Protein AF-A0A1G6NVP2-F1 (afdb_monomer_lite)

Sequence (146 aa):
MSPTTESSTVAQWASLIAQQKAEWDDWAESWDDSECSPAFATTQAGIICRVQLTSATFMATTTTIEHQLAVTPGKKGFIASSPPAEVSSLFAQTKTAAETVQREAEAWDAGGCSTTTGEGCASLTFAFDRAIGDLSKAFVGWSPYM

Secondary structure (DSSP, 8-state):
---------HHHHHHHHHHHHHHHHHHHHHHHHTT--HHHHTSTTTHHHHHHHHHHHHHHHHHHHHHHHHHSTTSTT---SS--HHHHHHHHHHHHHHHHHHHHHHHHHHTTTTT---TTHHHHHHHHHHHHHHHHHHHHTTGGG-

Foldseek 3Di:
DPPPQQAFDLLLVLVLLVVLLVVLVVLVVQCVVVVHDLVLLLDPNNLVNLVSLVVLLVSLVVSLVLLVQCQDPPHDNHGGVAHDPVCRVLSVQLNVLSVQLNVLSVVLVVVVSSPHSDPPNSVSSVSNVVSSVSNNVSSVVSVVND

Organism: NCBI:txid993073

Structure (mmCIF, N/CA/C/O backbone):
data_AF-A0A1G6NVP2-F1
#
_entry.id   AF-A0A1G6NVP2-F1
#
loop_
_atom_site.group_PDB
_atom_site.id
_atom_site.type_symbol
_atom_site.label_atom_id
_atom_site.label_alt_id
_atom_site.label_comp_id
_atom_site.label_asym_id
_atom_site.label_entity_id
_atom_site.label_seq_id
_atom_site.pdbx_PDB_ins_code
_atom_site.Cartn_x
_atom_site.Cartn_y
_atom_site.Cartn_z
_atom_site.occupancy
_atom_site.B_iso_or_equiv
_atom_site.auth_seq_id
_atom_site.auth_comp_id
_atom_site.auth_asym_id
_atom_site.auth_atom_id
_atom_site.pdbx_PDB_model_num
ATOM 1 N N . MET A 1 1 ? -7.269 12.327 36.712 1.00 39.38 1 MET A N 1
ATOM 2 C CA . MET A 1 1 ? -8.076 12.014 35.517 1.00 39.38 1 MET A CA 1
ATOM 3 C C . MET A 1 1 ? -7.439 10.800 34.879 1.00 39.38 1 MET A C 1
ATOM 5 O O . MET A 1 1 ? -6.314 10.910 34.414 1.00 39.38 1 MET A O 1
ATOM 9 N N . SER A 1 2 ? -8.071 9.633 34.984 1.00 38.84 2 SER A N 1
ATOM 10 C CA . SER A 1 2 ? -7.584 8.438 34.291 1.00 38.84 2 SER A CA 1
ATOM 11 C C . SER A 1 2 ? -7.754 8.659 32.788 1.00 38.84 2 SER A C 1
ATOM 13 O O . SER A 1 2 ? -8.807 9.171 32.401 1.00 38.84 2 SER A O 1
ATOM 15 N N . PRO A 1 3 ? -6.760 8.338 31.945 1.00 43.81 3 PRO A N 1
ATOM 16 C CA . PRO A 1 3 ? -6.954 8.405 30.511 1.00 43.81 3 PRO A CA 1
ATOM 17 C C . PRO A 1 3 ? -8.004 7.353 30.173 1.00 43.81 3 PRO A C 1
ATOM 19 O O . PRO A 1 3 ? -7.791 6.162 30.397 1.00 43.81 3 PRO A O 1
ATOM 22 N N . THR A 1 4 ? -9.168 7.792 29.709 1.00 46.09 4 THR A N 1
ATOM 23 C CA . THR A 1 4 ? -10.123 6.901 29.065 1.00 46.09 4 THR A CA 1
ATOM 24 C C . THR A 1 4 ? -9.371 6.302 27.887 1.00 46.09 4 THR A C 1
ATOM 26 O O . THR A 1 4 ? -9.061 7.011 26.935 1.00 46.09 4 THR A O 1
ATOM 29 N N . THR A 1 5 ? -8.966 5.037 27.981 1.00 52.88 5 THR A N 1
ATOM 30 C CA . THR A 1 5 ? -8.507 4.296 26.811 1.00 52.88 5 THR A CA 1
ATOM 31 C C . THR A 1 5 ? -9.673 4.353 25.835 1.00 52.88 5 THR A C 1
ATOM 33 O O . THR A 1 5 ? -10.716 3.762 26.109 1.00 52.88 5 THR A O 1
ATOM 36 N N . GLU A 1 6 ? -9.563 5.166 24.785 1.00 62.38 6 GLU A N 1
ATOM 37 C CA . GLU A 1 6 ? -10.607 5.268 23.770 1.00 62.38 6 GLU A CA 1
ATOM 38 C C . GLU A 1 6 ? -10.773 3.877 23.163 1.00 62.38 6 GLU A C 1
ATOM 40 O O . GLU A 1 6 ? -9.898 3.367 22.461 1.00 62.38 6 GLU A O 1
ATOM 45 N N . SER A 1 7 ? -11.858 3.207 23.548 1.00 79.94 7 SER A N 1
ATOM 46 C CA . SER A 1 7 ? -12.131 1.847 23.121 1.00 79.94 7 SER A CA 1
ATOM 47 C C . SER A 1 7 ? -12.661 1.892 21.696 1.00 79.94 7 SER A C 1
ATOM 49 O O . SER A 1 7 ? -13.732 2.448 21.452 1.00 79.94 7 SER A O 1
ATOM 51 N N . SER A 1 8 ? -11.930 1.287 20.769 1.00 93.56 8 SER A N 1
ATOM 52 C CA . SER A 1 8 ? -12.421 0.981 19.427 1.00 93.56 8 SER A CA 1
ATOM 53 C C . SER A 1 8 ? -12.898 -0.469 19.353 1.00 93.56 8 SER A C 1
ATOM 55 O O . SER A 1 8 ? -12.603 -1.289 20.223 1.00 93.56 8 SER A O 1
ATOM 57 N N . THR A 1 9 ? -13.654 -0.789 18.312 1.00 95.62 9 THR A N 1
ATOM 58 C CA . THR A 1 9 ? -14.148 -2.139 18.025 1.00 95.62 9 THR A CA 1
ATOM 59 C C . THR A 1 9 ? -13.356 -2.766 16.886 1.00 95.62 9 THR A C 1
ATOM 61 O O . THR A 1 9 ? -12.870 -2.058 16.006 1.00 95.62 9 THR A O 1
ATOM 64 N N . VAL A 1 10 ? -13.274 -4.098 16.860 1.00 96.75 10 VAL A N 1
ATOM 65 C CA . VAL A 1 10 ? -12.670 -4.846 15.742 1.00 96.75 10 VAL A CA 1
ATOM 66 C C . VAL A 1 10 ? -13.299 -4.442 14.404 1.00 96.75 10 VAL A C 1
ATOM 68 O O . VAL A 1 10 ? -12.575 -4.196 13.446 1.00 96.75 10 VAL A O 1
ATOM 71 N N . ALA A 1 11 ? -14.622 -4.255 14.371 1.00 96.88 11 ALA A N 1
ATOM 72 C CA . ALA A 1 11 ? -15.361 -3.856 13.175 1.00 96.88 11 ALA A CA 1
ATOM 73 C C . ALA A 1 11 ? -14.932 -2.490 12.605 1.00 96.88 11 ALA A C 1
ATOM 75 O O . ALA A 1 11 ? -14.905 -2.322 11.390 1.00 96.88 11 ALA A O 1
ATOM 76 N N . GLN A 1 12 ? -14.562 -1.516 13.447 1.00 96.81 12 GLN A N 1
ATOM 77 C CA . GLN A 1 12 ? -14.073 -0.217 12.961 1.00 96.81 12 GLN A CA 1
ATOM 78 C C . GLN A 1 12 ? -12.740 -0.357 12.219 1.00 96.81 12 GLN A C 1
ATOM 80 O O . GLN A 1 12 ? -12.565 0.238 11.159 1.00 96.81 12 GLN A O 1
ATOM 85 N N . TRP A 1 13 ? -11.821 -1.168 12.747 1.00 97.75 13 TRP A N 1
ATOM 86 C CA . TRP A 1 13 ? -10.541 -1.435 12.089 1.00 97.75 13 TRP A CA 1
ATOM 87 C C . TRP A 1 13 ? -10.719 -2.291 10.840 1.00 97.75 13 TRP A C 1
ATOM 89 O O . TRP A 1 13 ? -10.168 -1.957 9.798 1.00 97.75 13 TRP A O 1
ATOM 99 N N . ALA A 1 14 ? -11.540 -3.340 10.914 1.00 97.88 14 ALA A N 1
ATOM 100 C CA . ALA A 1 14 ? -11.850 -4.174 9.760 1.00 97.88 14 ALA A CA 1
ATOM 101 C C . ALA A 1 14 ? -12.497 -3.364 8.627 1.00 97.88 14 ALA A C 1
ATOM 103 O O . ALA A 1 14 ? -12.145 -3.564 7.474 1.00 97.88 14 ALA A O 1
ATOM 104 N N . SER A 1 15 ? -13.370 -2.397 8.936 1.00 97.62 15 SER A N 1
ATOM 105 C CA . SER A 1 15 ? -13.992 -1.532 7.925 1.00 97.62 15 SER A CA 1
ATOM 106 C C . SER A 1 15 ? -12.991 -0.615 7.216 1.00 97.62 15 SER A C 1
ATOM 108 O O . SER A 1 15 ? -13.107 -0.431 6.005 1.00 97.62 15 SER A O 1
ATOM 110 N N . LEU A 1 16 ? -12.007 -0.066 7.941 1.00 97.50 16 LEU A N 1
ATOM 111 C CA . LEU A 1 16 ? -10.902 0.689 7.338 1.00 97.50 16 LEU A CA 1
ATOM 112 C C . LEU A 1 16 ? -10.111 -0.203 6.375 1.00 97.50 16 LEU A C 1
ATOM 114 O O . LEU A 1 16 ? -9.894 0.161 5.224 1.00 97.50 16 LEU A O 1
ATOM 118 N N . ILE A 1 17 ? -9.719 -1.390 6.842 1.00 98.31 17 ILE A N 1
ATOM 119 C CA . ILE A 1 17 ? -8.922 -2.320 6.042 1.00 98.31 17 ILE A CA 1
ATOM 120 C C . ILE A 1 17 ? -9.703 -2.857 4.838 1.00 98.31 17 ILE A C 1
ATOM 122 O O . ILE A 1 17 ? -9.124 -3.012 3.770 1.00 98.31 17 ILE A O 1
ATOM 126 N N . ALA A 1 18 ? -11.007 -3.097 4.971 1.00 98.06 18 ALA A N 1
ATOM 127 C CA . ALA A 1 18 ? -11.858 -3.552 3.875 1.00 98.06 18 ALA A CA 1
ATOM 128 C C . ALA A 1 18 ? -11.946 -2.524 2.738 1.00 98.06 18 ALA A C 1
ATOM 130 O O . ALA A 1 18 ? -11.904 -2.907 1.573 1.00 98.06 18 ALA A O 1
ATOM 131 N N . GLN A 1 19 ? -12.034 -1.229 3.066 1.00 97.31 19 GLN A N 1
ATOM 132 C CA . GLN A 1 19 ? -12.036 -0.157 2.063 1.00 97.31 19 GLN A CA 1
ATOM 133 C C . GLN A 1 19 ? -10.715 -0.124 1.294 1.00 97.31 19 GLN A C 1
ATOM 135 O O . GLN A 1 19 ? -10.716 -0.174 0.070 1.00 97.31 19 GLN A O 1
ATOM 140 N N . GLN A 1 20 ? -9.592 -0.149 2.013 1.00 97.81 20 GLN A N 1
ATOM 141 C CA . GLN A 1 20 ? -8.263 -0.180 1.401 1.00 97.81 20 GLN A CA 1
ATOM 142 C C . GLN A 1 20 ? -8.064 -1.433 0.549 1.00 97.81 20 GLN A C 1
ATOM 144 O O . GLN A 1 20 ? -7.569 -1.351 -0.570 1.00 97.81 20 GLN A O 1
ATOM 149 N N . LYS A 1 21 ? -8.481 -2.598 1.058 1.00 98.19 21 LYS A N 1
ATOM 150 C CA . LYS A 1 21 ? -8.418 -3.855 0.316 1.00 98.19 21 LYS A CA 1
ATOM 151 C C . LYS A 1 21 ? -9.174 -3.748 -1.007 1.00 98.19 21 LYS A C 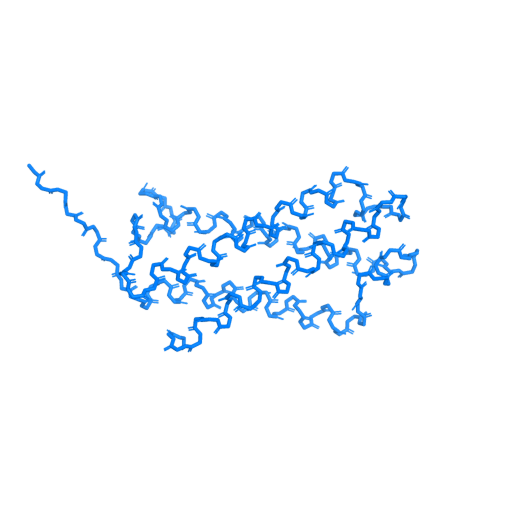1
ATOM 153 O O . LYS A 1 21 ? -8.618 -4.157 -2.014 1.00 98.19 21 LYS A O 1
ATOM 158 N N . ALA A 1 22 ? -10.392 -3.209 -1.004 1.00 98.06 22 ALA A N 1
ATOM 159 C CA . ALA A 1 22 ? -11.181 -3.065 -2.224 1.00 98.06 22 ALA A CA 1
ATOM 160 C C . ALA A 1 22 ? -10.458 -2.200 -3.270 1.00 98.06 22 ALA A C 1
ATOM 162 O O . ALA A 1 22 ? -10.363 -2.598 -4.421 1.00 98.06 22 ALA A O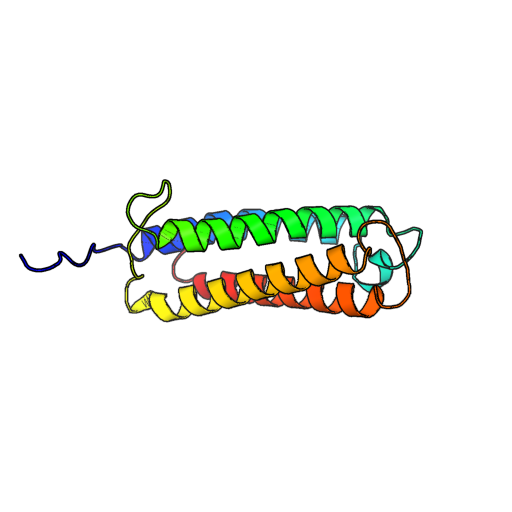 1
ATOM 163 N N . GLU A 1 23 ? -9.865 -1.074 -2.863 1.00 97.69 23 GLU A N 1
ATOM 164 C CA . GLU A 1 23 ? -9.096 -0.225 -3.783 1.00 97.69 23 GLU A CA 1
ATOM 165 C C . GLU A 1 23 ? -7.870 -0.948 -4.365 1.00 97.69 23 GLU A C 1
ATOM 167 O O . GLU A 1 23 ? -7.582 -0.837 -5.557 1.00 97.69 23 GLU A O 1
ATOM 172 N N . TRP A 1 24 ? -7.141 -1.703 -3.538 1.00 98.25 24 TRP A N 1
ATOM 173 C CA . TRP A 1 24 ? -5.982 -2.483 -3.982 1.00 98.25 24 TRP A CA 1
ATOM 174 C C . TRP A 1 24 ? -6.360 -3.698 -4.835 1.00 98.25 24 TRP A C 1
ATOM 176 O O . TRP A 1 24 ? -5.599 -4.048 -5.736 1.00 98.25 24 TRP A O 1
ATOM 186 N N . ASP A 1 25 ? -7.508 -4.322 -4.573 1.00 98.25 25 ASP A N 1
ATOM 187 C CA . ASP A 1 25 ? -8.055 -5.397 -5.400 1.00 98.25 25 ASP A CA 1
ATOM 188 C C . ASP A 1 25 ? -8.459 -4.844 -6.780 1.00 98.25 25 ASP A C 1
ATOM 190 O O . ASP A 1 25 ? -8.027 -5.397 -7.787 1.00 98.25 25 ASP A O 1
ATOM 194 N N . ASP A 1 26 ? -9.154 -3.702 -6.843 1.00 98.12 26 ASP A N 1
ATOM 195 C CA . ASP A 1 26 ? -9.501 -3.024 -8.105 1.00 98.12 26 ASP A CA 1
ATOM 196 C C . ASP A 1 26 ? -8.243 -2.656 -8.919 1.00 98.12 26 ASP A C 1
ATOM 198 O O . ASP A 1 26 ? -8.197 -2.798 -10.146 1.00 98.12 26 ASP A O 1
ATOM 202 N N . TRP A 1 27 ? -7.185 -2.191 -8.245 1.00 97.88 27 TRP A N 1
ATOM 203 C CA . TRP A 1 27 ? -5.896 -1.939 -8.893 1.00 97.88 27 TRP A CA 1
ATOM 204 C C . TRP A 1 27 ? -5.267 -3.224 -9.439 1.00 97.88 27 TRP A C 1
ATOM 206 O O . TRP A 1 27 ? -4.770 -3.224 -10.567 1.00 97.88 27 TRP A O 1
ATOM 216 N N . ALA A 1 28 ? -5.294 -4.312 -8.664 1.00 97.62 28 ALA A N 1
ATOM 217 C CA . ALA A 1 28 ? -4.732 -5.597 -9.071 1.00 97.62 28 ALA A CA 1
ATOM 218 C C . ALA A 1 28 ? -5.489 -6.187 -10.271 1.00 97.62 28 ALA A C 1
ATOM 220 O O . ALA A 1 28 ? -4.858 -6.677 -11.204 1.00 97.62 28 ALA A O 1
ATOM 221 N N . GLU A 1 29 ? -6.818 -6.059 -10.301 1.00 97.81 29 GLU A N 1
ATOM 222 C CA . GLU A 1 29 ? -7.635 -6.426 -11.461 1.00 97.81 29 GLU A CA 1
ATOM 223 C C . GLU A 1 29 ? -7.231 -5.614 -12.697 1.00 97.81 29 GLU A C 1
ATOM 225 O O . GLU A 1 29 ? -6.999 -6.178 -13.763 1.00 97.81 29 GLU A O 1
ATOM 230 N N . SER A 1 30 ? -7.043 -4.297 -12.560 1.00 96.81 30 SER A N 1
ATOM 231 C CA . SER A 1 30 ? -6.617 -3.448 -13.680 1.00 96.81 30 SER A CA 1
ATOM 232 C C . SER A 1 30 ? -5.191 -3.745 -14.168 1.00 96.81 30 SER A C 1
ATOM 234 O O . SER A 1 30 ? -4.900 -3.623 -15.366 1.00 96.81 30 SER A O 1
ATOM 236 N N . TRP A 1 31 ? -4.299 -4.129 -13.253 1.00 96.69 31 TRP A N 1
ATOM 237 C CA . TRP A 1 31 ? -2.952 -4.601 -13.560 1.00 96.69 31 TRP A CA 1
ATOM 238 C C . TRP A 1 31 ? -2.998 -5.889 -14.391 1.00 96.69 31 TRP A C 1
ATOM 240 O O . TRP A 1 31 ? -2.387 -5.947 -15.462 1.00 96.69 31 TRP A O 1
ATOM 250 N N . ASP A 1 32 ? -3.776 -6.875 -13.950 1.00 96.31 32 ASP A N 1
ATOM 251 C CA . ASP A 1 32 ? -3.925 -8.161 -14.632 1.00 96.31 32 ASP A CA 1
ATOM 252 C C . ASP A 1 32 ? -4.636 -8.018 -15.990 1.00 96.31 32 ASP A C 1
ATOM 254 O O . ASP A 1 32 ? -4.154 -8.551 -16.992 1.00 96.31 32 ASP A O 1
ATOM 258 N N . ASP A 1 33 ? -5.711 -7.226 -16.069 1.00 95.75 33 ASP A N 1
ATOM 259 C CA . ASP A 1 33 ? -6.453 -6.938 -17.310 1.00 95.75 33 ASP A CA 1
ATOM 260 C C . ASP A 1 33 ? -5.584 -6.258 -18.377 1.00 95.75 33 ASP A C 1
ATOM 262 O O . ASP A 1 33 ? -5.803 -6.416 -19.580 1.00 95.75 33 ASP A O 1
ATOM 266 N N . SER A 1 34 ? -4.579 -5.493 -17.943 1.00 94.00 34 SER A N 1
ATOM 267 C CA . SER A 1 34 ? -3.611 -4.838 -18.828 1.00 94.00 34 SER A CA 1
ATOM 268 C C . SER A 1 34 ? -2.451 -5.759 -19.234 1.00 94.00 34 SER A C 1
ATOM 270 O O . SER A 1 34 ? -1.491 -5.286 -19.849 1.00 94.00 34 SER A O 1
ATOM 272 N N . GLU A 1 35 ? -2.512 -7.045 -18.868 1.00 95.06 35 GLU A N 1
ATOM 273 C CA . GLU A 1 35 ? -1.442 -8.039 -19.016 1.00 95.06 35 GLU A CA 1
ATOM 274 C C . GLU A 1 35 ? -0.110 -7.547 -18.425 1.00 95.06 35 GLU A C 1
ATOM 276 O O . GLU A 1 35 ? 0.984 -7.795 -18.954 1.00 95.06 35 GLU A O 1
ATOM 281 N N . CYS A 1 36 ? -0.188 -6.790 -17.327 1.00 96.50 36 CYS A N 1
ATOM 282 C CA . CYS A 1 36 ? 0.990 -6.178 -16.755 1.00 96.50 36 CYS A CA 1
ATOM 283 C C . CYS A 1 36 ? 1.855 -7.168 -15.990 1.00 96.50 36 CYS A C 1
ATOM 285 O O . CYS A 1 36 ? 1.422 -8.132 -15.368 1.00 96.50 36 CYS A O 1
ATOM 287 N N . SER A 1 37 ? 3.154 -6.909 -16.053 1.00 95.31 37 SER A N 1
ATOM 288 C CA . SER A 1 37 ? 4.144 -7.588 -15.234 1.00 95.31 37 SER A CA 1
ATOM 289 C C . SER A 1 37 ? 5.308 -6.642 -14.968 1.00 95.31 37 SER A C 1
ATOM 291 O O . SER A 1 37 ? 5.556 -5.733 -15.773 1.00 95.31 37 SER A O 1
ATOM 293 N N . PRO A 1 38 ? 6.085 -6.872 -13.897 1.00 93.06 38 PRO A N 1
ATOM 294 C CA . PRO A 1 38 ? 7.275 -6.074 -13.622 1.00 93.06 38 PRO A CA 1
ATOM 295 C C . PRO A 1 38 ? 8.255 -6.067 -14.796 1.00 93.06 38 PRO A C 1
ATOM 297 O O . PRO A 1 38 ? 8.804 -5.029 -15.158 1.00 93.06 38 PRO A O 1
ATOM 300 N N . ALA A 1 39 ? 8.427 -7.222 -15.448 1.00 92.94 39 ALA A N 1
ATOM 301 C CA . ALA A 1 39 ? 9.264 -7.342 -16.632 1.00 92.94 39 ALA A CA 1
ATOM 302 C C . ALA A 1 39 ? 8.726 -6.479 -17.780 1.00 92.94 39 ALA A C 1
ATOM 304 O O . ALA A 1 39 ? 9.477 -5.696 -18.365 1.00 92.94 39 ALA A O 1
ATOM 305 N N . PHE A 1 40 ? 7.427 -6.567 -18.078 1.00 93.38 40 PHE A N 1
ATOM 306 C CA . PHE A 1 40 ? 6.839 -5.820 -19.185 1.00 93.38 40 PHE A CA 1
ATOM 307 C C . PHE A 1 40 ? 6.857 -4.305 -18.946 1.00 93.38 40 PHE A C 1
ATOM 309 O O . PHE A 1 40 ? 7.211 -3.558 -19.861 1.00 93.38 40 PHE A O 1
ATOM 316 N N . ALA A 1 41 ? 6.605 -3.852 -17.713 1.00 92.62 41 ALA A N 1
ATOM 317 C CA . ALA A 1 41 ? 6.662 -2.442 -17.311 1.00 92.62 41 ALA A CA 1
ATOM 318 C C . ALA A 1 41 ? 8.026 -1.7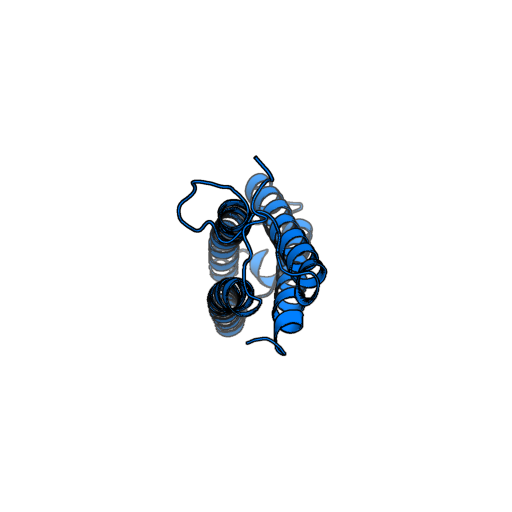77 -17.581 1.00 92.62 41 ALA A C 1
ATOM 320 O O . ALA A 1 41 ? 8.102 -0.569 -17.815 1.00 92.62 41 ALA A O 1
ATOM 321 N N . THR A 1 42 ? 9.103 -2.564 -17.618 1.00 90.94 42 THR A N 1
ATOM 322 C CA . THR A 1 42 ? 10.466 -2.068 -17.878 1.00 90.94 42 THR A CA 1
ATOM 323 C C . THR A 1 42 ? 10.802 -1.950 -19.367 1.00 90.94 42 THR A C 1
ATOM 325 O O . THR A 1 42 ? 11.871 -1.466 -19.725 1.00 90.94 42 THR A O 1
ATOM 328 N N . THR A 1 43 ? 9.896 -2.356 -20.259 1.00 90.12 43 THR A N 1
ATOM 329 C CA . THR A 1 43 ? 10.072 -2.244 -21.715 1.00 90.12 43 THR A CA 1
ATOM 330 C C . THR A 1 43 ? 9.500 -0.932 -22.246 1.00 90.12 43 THR A C 1
ATOM 332 O O . THR A 1 43 ? 8.598 -0.357 -21.644 1.00 90.12 43 THR A O 1
ATOM 335 N N . GLN A 1 44 ? 9.935 -0.456 -23.418 1.00 83.81 44 GLN A N 1
ATOM 336 C CA . GLN A 1 44 ? 9.353 0.758 -24.016 1.00 83.81 44 GLN A CA 1
ATOM 337 C C . GLN A 1 44 ? 7.829 0.648 -24.218 1.00 83.81 44 GLN A C 1
ATOM 339 O O . GLN A 1 44 ? 7.109 1.603 -23.924 1.00 83.81 44 GLN A O 1
ATOM 344 N N . ALA A 1 45 ? 7.343 -0.530 -24.630 1.00 88.44 45 ALA A N 1
ATOM 345 C CA . ALA A 1 45 ? 5.925 -0.816 -24.855 1.00 88.44 45 ALA A CA 1
ATOM 346 C C . ALA A 1 45 ? 5.094 -0.921 -23.560 1.00 88.44 45 ALA A C 1
ATOM 348 O O . ALA A 1 45 ? 3.885 -0.714 -23.599 1.00 88.44 45 ALA A O 1
ATOM 349 N N . GLY A 1 46 ? 5.727 -1.159 -22.406 1.00 90.75 46 GLY A N 1
ATOM 350 C CA . GLY A 1 46 ? 5.069 -1.300 -21.100 1.00 90.75 46 GLY A CA 1
ATOM 351 C C . GLY A 1 46 ? 4.575 0.002 -20.467 1.00 90.75 46 GLY A C 1
ATOM 352 O O . GLY A 1 46 ? 4.542 0.109 -19.242 1.00 90.75 46 GLY A O 1
ATOM 353 N N . ILE A 1 47 ? 4.236 1.020 -21.267 1.00 91.56 47 ILE A N 1
ATOM 354 C CA . ILE A 1 47 ? 3.811 2.331 -20.755 1.00 91.56 47 ILE A CA 1
ATOM 355 C C . ILE A 1 47 ? 2.552 2.234 -19.896 1.00 91.56 47 ILE A C 1
ATOM 357 O O . ILE A 1 47 ? 2.489 2.887 -18.859 1.00 91.56 47 ILE A O 1
ATOM 361 N N . ILE A 1 48 ? 1.600 1.375 -20.272 1.00 93.75 48 ILE A N 1
ATOM 362 C CA . ILE A 1 48 ? 0.377 1.165 -19.495 1.00 93.75 48 ILE A CA 1
ATOM 363 C C . ILE A 1 48 ? 0.696 0.624 -18.096 1.00 93.75 48 ILE A C 1
ATOM 365 O O . ILE A 1 48 ? 0.185 1.137 -17.109 1.00 93.75 48 ILE A O 1
ATOM 369 N N . CYS A 1 49 ? 1.651 -0.300 -17.983 1.00 95.00 49 CYS A N 1
ATOM 370 C CA . CYS A 1 49 ? 2.068 -0.848 -16.695 1.00 95.00 49 CYS A CA 1
ATOM 371 C C . CYS A 1 49 ? 2.840 0.164 -15.851 1.00 95.00 49 CYS A C 1
ATOM 373 O O . CYS A 1 49 ? 2.664 0.215 -14.640 1.00 95.00 49 CYS A O 1
ATOM 375 N N . ARG A 1 50 ? 3.643 1.045 -16.461 1.00 94.19 50 ARG A N 1
ATOM 376 C CA . ARG A 1 50 ? 4.244 2.160 -15.708 1.00 94.19 50 ARG A CA 1
ATOM 377 C C . ARG A 1 50 ? 3.189 3.123 -15.170 1.00 94.19 50 ARG A C 1
ATOM 379 O O . ARG A 1 50 ? 3.336 3.606 -14.051 1.00 94.19 50 ARG A O 1
ATOM 386 N N . VAL A 1 51 ? 2.125 3.387 -15.932 1.00 94.69 51 VAL A N 1
ATOM 387 C CA . VAL A 1 51 ? 0.994 4.205 -15.465 1.00 94.69 51 VAL A CA 1
ATOM 388 C C . VAL A 1 51 ? 0.289 3.533 -14.283 1.00 94.69 51 VAL A C 1
ATOM 390 O O . VAL A 1 51 ? 0.032 4.209 -13.292 1.00 94.69 51 VAL A O 1
ATOM 393 N N . GLN A 1 52 ? 0.069 2.217 -14.330 1.00 96.44 52 GLN A N 1
ATOM 394 C CA . GLN A 1 52 ? -0.493 1.464 -13.201 1.00 96.44 52 GLN A CA 1
ATOM 395 C C . GLN A 1 52 ? 0.431 1.457 -11.969 1.00 96.44 52 GLN A C 1
ATOM 397 O O . GLN A 1 52 ? -0.025 1.600 -10.841 1.00 96.44 52 GLN A O 1
ATOM 402 N N . LEU A 1 53 ? 1.752 1.356 -12.138 1.00 96.69 53 LEU A N 1
ATOM 403 C CA . LEU A 1 53 ? 2.682 1.505 -11.006 1.00 96.69 53 LEU A CA 1
ATOM 404 C C . LEU A 1 53 ? 2.669 2.931 -10.452 1.00 96.69 53 LEU A C 1
ATOM 406 O O . LEU A 1 53 ? 2.774 3.137 -9.249 1.00 96.69 53 LEU A O 1
ATOM 410 N N . THR A 1 54 ? 2.477 3.924 -11.319 1.00 96.06 54 THR A N 1
ATOM 411 C CA . THR A 1 54 ? 2.347 5.322 -10.899 1.00 96.06 54 THR A CA 1
ATOM 412 C C . THR A 1 54 ? 1.084 5.523 -10.062 1.00 96.06 54 THR A C 1
ATOM 414 O O . THR A 1 54 ? 1.149 6.188 -9.030 1.00 96.06 54 THR A O 1
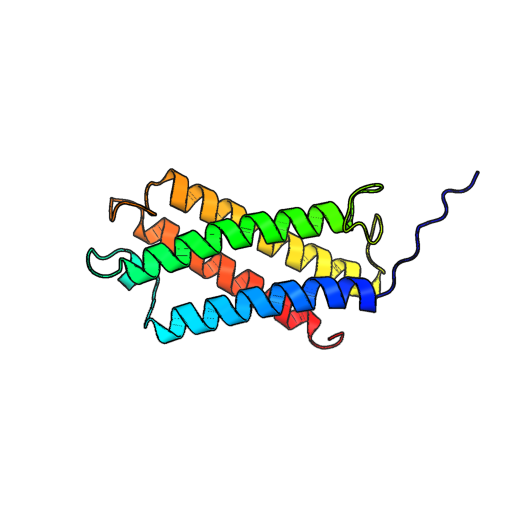ATOM 417 N N . SER A 1 55 ? -0.056 4.928 -10.439 1.00 96.50 55 SER A N 1
ATOM 418 C CA . SER A 1 55 ? -1.261 4.956 -9.597 1.00 96.50 55 SER A CA 1
ATOM 419 C C . SER A 1 55 ? -1.044 4.220 -8.272 1.00 96.50 55 SER A C 1
ATOM 421 O O . SER A 1 55 ? -1.422 4.756 -7.229 1.00 96.50 55 SER A O 1
ATOM 423 N N . ALA A 1 56 ? -0.344 3.080 -8.280 1.00 97.38 56 ALA A N 1
ATOM 424 C CA . ALA A 1 56 ? 0.027 2.368 -7.057 1.00 97.38 56 ALA A CA 1
ATOM 425 C C . ALA A 1 56 ? 0.871 3.233 -6.104 1.00 97.38 56 ALA A C 1
ATOM 427 O O . ALA A 1 56 ? 0.690 3.149 -4.892 1.00 97.38 56 ALA A O 1
ATOM 428 N N . THR A 1 57 ? 1.746 4.113 -6.610 1.00 97.12 57 THR A N 1
ATOM 429 C CA . THR A 1 57 ? 2.516 5.053 -5.772 1.00 97.12 57 THR A CA 1
ATOM 430 C C . THR A 1 57 ? 1.606 6.005 -4.990 1.00 97.12 57 THR A C 1
ATOM 432 O O . THR A 1 57 ? 1.799 6.222 -3.787 1.00 97.12 57 THR A O 1
ATOM 435 N N . PHE A 1 58 ? 0.577 6.553 -5.644 1.00 96.44 58 PHE A N 1
ATOM 436 C CA . PHE A 1 58 ? -0.414 7.399 -4.973 1.00 96.44 58 PHE A CA 1
ATOM 437 C C . PHE A 1 58 ? -1.230 6.605 -3.949 1.00 96.44 58 PHE A C 1
ATOM 439 O O . PHE A 1 58 ? -1.419 7.073 -2.826 1.00 96.44 58 PHE A O 1
ATOM 446 N N . MET A 1 59 ? -1.661 5.392 -4.299 1.00 98.06 59 MET A N 1
ATOM 447 C CA . MET A 1 59 ? -2.413 4.518 -3.393 1.00 98.06 59 MET A CA 1
ATOM 448 C C . MET A 1 59 ? -1.594 4.112 -2.165 1.00 98.06 59 MET A C 1
ATOM 450 O O . MET A 1 59 ? -2.115 4.121 -1.050 1.00 98.06 59 MET A O 1
ATOM 454 N N . ALA A 1 60 ? -0.303 3.826 -2.336 1.00 97.62 60 ALA A N 1
ATOM 455 C CA . ALA A 1 60 ? 0.613 3.506 -1.245 1.00 97.62 60 ALA A CA 1
ATOM 456 C C . ALA A 1 60 ? 0.716 4.658 -0.241 1.00 97.62 60 ALA A C 1
ATOM 458 O O . ALA A 1 60 ? 0.588 4.456 0.966 1.00 97.62 60 ALA A O 1
ATOM 459 N N . THR A 1 61 ? 0.863 5.881 -0.755 1.00 97.25 61 THR A N 1
ATOM 460 C CA . THR A 1 61 ? 0.907 7.095 0.067 1.00 97.25 61 THR A CA 1
ATOM 461 C C . THR A 1 61 ? -0.402 7.287 0.832 1.00 97.25 61 THR A C 1
ATOM 463 O O . THR A 1 61 ? -0.387 7.510 2.044 1.00 97.25 61 THR A O 1
ATOM 466 N N . THR A 1 62 ? -1.543 7.161 0.150 1.00 97.12 62 THR A N 1
ATOM 467 C CA . THR A 1 62 ? -2.868 7.308 0.770 1.00 97.12 62 THR A CA 1
ATOM 468 C C . THR A 1 62 ? -3.109 6.247 1.844 1.00 97.12 62 THR A C 1
ATOM 470 O O . THR A 1 62 ? -3.492 6.600 2.957 1.00 97.12 62 THR A O 1
ATOM 473 N N . THR A 1 63 ? -2.786 4.980 1.570 1.00 98.06 63 THR A N 1
ATOM 474 C CA . THR A 1 63 ? -2.953 3.865 2.519 1.00 98.06 63 THR A CA 1
ATOM 475 C C . THR A 1 63 ? -2.177 4.120 3.817 1.00 98.06 63 THR A C 1
ATOM 477 O O . THR A 1 63 ? -2.729 3.988 4.913 1.00 98.06 63 THR A O 1
ATOM 480 N N . THR A 1 64 ? -0.911 4.551 3.720 1.00 97.81 64 THR A N 1
ATOM 481 C CA . THR A 1 64 ? -0.101 4.884 4.903 1.00 97.81 64 THR A CA 1
ATOM 482 C C . THR A 1 64 ? -0.662 6.092 5.658 1.00 97.81 64 THR A C 1
ATOM 484 O O . THR A 1 64 ? -0.712 6.082 6.893 1.00 97.81 64 THR A O 1
ATOM 487 N N . ILE A 1 65 ? -1.116 7.131 4.944 1.00 97.75 65 ILE A N 1
ATOM 488 C CA . ILE A 1 65 ? -1.752 8.306 5.557 1.00 97.75 65 ILE A CA 1
ATOM 489 C C . ILE A 1 65 ? -2.994 7.882 6.340 1.00 97.75 65 ILE A C 1
ATOM 491 O O . ILE A 1 65 ? -3.163 8.294 7.484 1.00 97.75 65 ILE A O 1
ATOM 495 N N . GLU A 1 66 ? -3.848 7.037 5.776 1.00 97.62 66 GLU A N 1
ATOM 496 C CA . GLU A 1 66 ? -5.054 6.553 6.445 1.00 97.62 66 GLU A CA 1
ATOM 497 C C . GLU A 1 66 ? -4.741 5.746 7.705 1.00 97.62 66 GLU A C 1
ATOM 499 O O . GLU A 1 66 ? -5.356 5.981 8.749 1.00 97.62 66 GLU A O 1
ATOM 504 N N . HIS A 1 67 ? -3.733 4.866 7.666 1.00 97.31 67 HIS A N 1
ATOM 505 C CA . HIS A 1 67 ? -3.263 4.166 8.867 1.00 97.31 67 HIS A CA 1
ATOM 506 C C . HIS A 1 67 ? -2.761 5.138 9.932 1.00 97.31 67 HIS A C 1
ATOM 508 O O . HIS A 1 67 ? -3.017 4.933 11.120 1.00 97.31 67 HIS A O 1
ATOM 514 N N . GLN A 1 68 ? -2.064 6.205 9.533 1.00 97.25 68 GLN A N 1
ATOM 515 C CA . GLN A 1 68 ? -1.611 7.246 10.453 1.00 97.25 68 GLN A CA 1
ATOM 516 C C . GLN A 1 68 ? -2.788 8.037 11.039 1.00 97.25 68 GLN A C 1
ATOM 518 O O . GLN A 1 68 ? -2.814 8.297 12.245 1.00 97.25 68 GLN A O 1
ATOM 523 N N . LEU A 1 69 ? -3.767 8.419 10.216 1.00 96.62 69 LEU A N 1
ATOM 524 C CA . LEU A 1 69 ? -4.955 9.152 10.651 1.00 96.62 69 LEU A CA 1
ATOM 525 C C . LEU A 1 69 ? -5.773 8.325 11.645 1.00 96.62 69 LEU A C 1
ATOM 527 O O . LEU A 1 69 ? -6.157 8.864 12.682 1.00 96.62 69 LEU A O 1
ATOM 531 N N . ALA A 1 70 ? -5.945 7.024 11.390 1.00 96.94 70 ALA A N 1
ATOM 532 C CA . ALA A 1 70 ? -6.681 6.097 12.249 1.00 96.94 70 ALA A CA 1
ATOM 533 C C . ALA A 1 70 ? -6.174 6.068 13.700 1.00 96.94 70 ALA A C 1
ATOM 535 O O . ALA A 1 70 ? -6.976 5.893 14.619 1.00 96.94 70 ALA A O 1
ATOM 536 N N . VAL A 1 71 ? -4.872 6.301 13.914 1.00 95.69 71 VAL A N 1
ATOM 537 C CA . VAL A 1 71 ? -4.226 6.285 15.240 1.00 95.69 71 VAL A CA 1
ATOM 538 C C . VAL A 1 71 ? -3.884 7.665 15.806 1.00 95.69 71 VAL A C 1
ATOM 540 O O . VAL A 1 71 ? -3.362 7.739 16.915 1.00 95.69 71 VAL A O 1
ATOM 543 N N . THR A 1 72 ? -4.142 8.762 15.086 1.00 95.44 72 THR A N 1
ATOM 544 C CA . THR A 1 72 ? -3.756 10.117 15.526 1.00 95.44 72 THR A CA 1
ATOM 545 C C . THR A 1 72 ? -4.952 10.896 16.094 1.00 95.44 72 THR A C 1
ATOM 547 O O . THR A 1 72 ? -5.799 11.345 15.314 1.00 95.44 72 THR A O 1
ATOM 550 N N . PRO A 1 73 ? -5.018 11.143 17.421 1.00 94.12 73 PRO A N 1
ATOM 551 C CA . PRO A 1 73 ? -6.133 11.861 18.033 1.00 94.12 73 PRO A CA 1
ATOM 552 C C . PRO A 1 73 ? -6.383 13.236 17.406 1.00 94.12 73 PRO A C 1
ATOM 554 O O . PRO A 1 73 ? -5.455 13.985 17.091 1.00 94.12 73 PRO A O 1
ATOM 557 N N . GLY A 1 74 ? -7.661 13.583 17.235 1.00 91.88 74 GLY A N 1
ATOM 558 C CA . GLY A 1 74 ? -8.083 14.875 16.683 1.00 91.88 74 GLY A CA 1
ATOM 559 C C . GLY A 1 74 ? -7.952 15.013 15.160 1.00 91.88 74 GLY A C 1
ATOM 560 O O . GLY A 1 74 ? -8.189 16.099 14.630 1.00 91.88 74 GLY A O 1
ATOM 561 N N . LYS A 1 75 ? -7.591 13.947 14.434 1.00 93.69 75 LYS A N 1
ATOM 562 C CA . LYS A 1 75 ? -7.593 13.928 12.965 1.00 93.69 75 LYS A CA 1
ATOM 563 C C . LYS A 1 75 ? -8.908 13.386 12.406 1.00 93.69 75 LYS A C 1
ATOM 565 O O . LYS A 1 75 ? -9.546 12.518 12.996 1.00 93.69 75 LYS A O 1
ATOM 570 N N . LYS A 1 76 ? -9.310 13.880 11.229 1.00 90.38 76 LYS A N 1
ATOM 571 C CA . LYS A 1 76 ? -10.415 13.282 10.467 1.00 90.38 76 LYS A CA 1
ATOM 572 C C . LYS A 1 76 ? -9.982 11.878 10.031 1.00 90.38 76 LYS A C 1
ATOM 574 O O . LYS A 1 76 ? -8.949 11.755 9.386 1.00 90.38 76 LYS A O 1
ATOM 579 N N . GLY A 1 77 ? -10.754 10.860 10.405 1.00 90.62 77 GLY A N 1
ATOM 580 C CA . GLY A 1 77 ? -10.395 9.450 10.206 1.00 90.62 77 GLY A CA 1
ATOM 581 C C . GLY A 1 77 ? -9.819 8.762 11.447 1.00 90.62 77 GLY A C 1
ATOM 582 O O . GLY A 1 77 ? -9.571 7.566 11.396 1.00 90.62 77 GLY A O 1
ATOM 583 N N . PHE A 1 78 ? -9.642 9.476 12.565 1.00 95.69 78 PHE A N 1
ATOM 584 C CA . PHE A 1 78 ? -9.223 8.872 13.829 1.00 95.69 78 PHE A CA 1
ATOM 585 C C . PHE A 1 78 ? -10.235 7.836 14.339 1.00 95.69 78 PHE A C 1
ATOM 587 O O . PHE A 1 78 ? -11.430 8.121 14.426 1.00 95.69 78 PHE A O 1
ATOM 594 N N . ILE A 1 79 ? -9.734 6.651 14.697 1.00 95.75 79 ILE A N 1
ATOM 595 C CA . ILE A 1 79 ? -10.500 5.539 15.270 1.00 95.75 79 ILE A CA 1
ATOM 596 C C . ILE A 1 79 ? -10.170 5.407 16.759 1.00 95.75 79 ILE A C 1
ATOM 598 O O . ILE A 1 79 ? -11.059 5.509 17.600 1.00 95.75 79 ILE A O 1
ATOM 602 N N . ALA A 1 80 ? -8.898 5.151 17.074 1.00 95.06 80 ALA A N 1
ATOM 603 C CA . ALA A 1 80 ? -8.355 5.065 18.428 1.00 95.06 80 ALA A CA 1
ATOM 604 C C . ALA A 1 80 ? -6.822 5.020 18.373 1.00 95.06 80 ALA A C 1
ATOM 606 O O . ALA A 1 80 ? -6.243 4.562 17.392 1.00 95.06 80 ALA A O 1
ATOM 607 N N . SER A 1 81 ? -6.153 5.391 19.466 1.00 93.06 81 SER A N 1
ATOM 608 C CA . SER A 1 81 ? -4.682 5.351 19.569 1.00 93.06 81 SER A CA 1
ATOM 609 C C . SER A 1 81 ? -4.075 3.951 19.397 1.00 93.06 81 SER A C 1
ATOM 611 O O . SER A 1 81 ? -2.893 3.822 19.086 1.00 93.06 81 SER A O 1
ATOM 613 N N . SER A 1 82 ? -4.864 2.897 19.619 1.00 92.94 82 SER A N 1
ATOM 614 C CA . SER A 1 82 ? -4.453 1.508 19.418 1.00 92.94 82 SER A CA 1
ATOM 615 C C . SER A 1 82 ? -5.651 0.621 19.060 1.00 92.94 82 SER A C 1
ATOM 617 O O . SER A 1 82 ? -6.721 0.802 19.656 1.00 92.94 82 SER A O 1
ATOM 619 N N . PRO A 1 83 ? -5.484 -0.372 18.169 1.00 94.62 83 PRO A N 1
ATOM 620 C CA . PRO A 1 83 ? -6.509 -1.380 17.922 1.00 94.62 83 PRO A CA 1
ATOM 621 C C . PRO A 1 83 ? -6.761 -2.291 19.135 1.00 94.62 83 PRO A C 1
ATOM 623 O O . PRO A 1 83 ? -5.881 -2.427 19.993 1.00 94.62 83 PRO A O 1
ATOM 626 N N . PRO A 1 84 ? -7.920 -2.978 19.199 1.00 95.50 84 PRO A N 1
ATOM 627 C CA . PRO A 1 84 ? -8.145 -4.068 20.145 1.00 95.50 84 PRO A CA 1
ATOM 628 C C . PRO A 1 84 ? -7.058 -5.142 20.039 1.00 95.50 84 PRO A C 1
ATOM 630 O O . PRO A 1 84 ? -6.558 -5.417 18.947 1.00 95.50 84 PRO A O 1
ATOM 633 N N . ALA A 1 85 ? -6.727 -5.789 21.161 1.00 95.44 85 ALA A N 1
ATOM 634 C CA . ALA A 1 85 ? -5.650 -6.782 21.230 1.00 95.44 85 ALA A CA 1
ATOM 635 C C . ALA A 1 85 ? -5.774 -7.881 20.156 1.00 95.44 85 ALA A C 1
ATOM 637 O O . ALA A 1 85 ? -4.770 -8.248 19.548 1.00 95.44 85 ALA A O 1
ATOM 638 N N . GLU A 1 86 ? -7.003 -8.322 19.878 1.00 95.31 86 GLU A N 1
ATOM 639 C CA . GLU A 1 86 ? -7.357 -9.334 18.875 1.00 95.31 86 GLU A CA 1
ATOM 640 C C . GLU A 1 86 ? -6.826 -9.028 17.464 1.00 95.31 86 GLU A C 1
ATOM 642 O O . GLU A 1 86 ? -6.288 -9.915 16.809 1.00 95.31 86 GLU A O 1
ATOM 647 N N . VAL A 1 87 ? -6.895 -7.766 17.025 1.00 97.44 87 VAL A N 1
ATOM 648 C CA . VAL A 1 87 ? -6.459 -7.338 15.679 1.00 97.44 87 VAL A CA 1
ATOM 649 C C . VAL A 1 87 ? -5.208 -6.461 15.687 1.00 97.44 87 VAL A C 1
ATOM 651 O O . VAL A 1 87 ? -4.723 -6.055 14.634 1.00 97.44 87 VAL A O 1
ATOM 654 N N . SER A 1 88 ? -4.645 -6.178 16.863 1.00 96.44 88 SER A N 1
ATOM 655 C CA . SER A 1 88 ? -3.469 -5.311 17.018 1.00 96.44 88 SER A CA 1
ATOM 656 C C . SER A 1 88 ? -2.270 -5.767 16.178 1.00 96.44 88 SER A C 1
ATOM 658 O O . SER A 1 88 ? -1.624 -4.949 15.523 1.00 96.44 88 SER A O 1
ATOM 660 N N . SER A 1 89 ? -2.006 -7.076 16.142 1.00 97.44 89 SER A N 1
ATOM 661 C CA . SER A 1 89 ? -0.912 -7.658 15.360 1.00 97.44 89 SER A CA 1
ATOM 662 C C . SER A 1 89 ? -1.189 -7.644 13.855 1.00 97.44 89 SER A C 1
ATOM 664 O O . SER A 1 89 ? -0.275 -7.365 13.083 1.00 97.44 89 SER A O 1
ATOM 666 N N . LEU A 1 90 ? -2.438 -7.881 13.438 1.00 97.69 90 LEU A N 1
ATOM 667 C CA . LEU A 1 90 ? -2.859 -7.811 12.036 1.00 97.69 90 LEU A CA 1
ATOM 668 C C . LEU A 1 90 ? -2.736 -6.389 11.493 1.00 97.69 90 LEU A C 1
ATOM 670 O O . LEU A 1 90 ? -2.185 -6.182 10.411 1.00 97.69 90 LEU A O 1
ATOM 674 N N . PHE A 1 91 ? -3.169 -5.397 12.273 1.00 98.06 91 PHE A N 1
ATOM 675 C CA . PHE A 1 91 ? -3.013 -3.993 11.908 1.00 98.06 91 PHE A CA 1
ATOM 676 C C . PHE A 1 91 ? -1.547 -3.586 11.820 1.00 98.06 91 PHE A C 1
ATOM 678 O O . PHE A 1 91 ? -1.157 -2.966 10.837 1.00 98.06 91 PHE A O 1
ATOM 685 N N . ALA A 1 92 ? -0.715 -3.990 12.784 1.00 97.94 92 ALA A N 1
ATOM 686 C CA . ALA A 1 92 ? 0.719 -3.720 12.724 1.00 97.94 92 ALA A CA 1
ATOM 687 C C . ALA A 1 92 ? 1.371 -4.322 11.465 1.00 97.94 92 ALA A C 1
ATOM 689 O O . ALA A 1 92 ? 2.115 -3.629 10.780 1.00 97.94 92 ALA A O 1
ATOM 690 N N . GLN A 1 93 ? 1.048 -5.574 11.119 1.00 98.25 93 GLN A N 1
ATOM 691 C CA . GLN A 1 93 ? 1.556 -6.228 9.906 1.00 98.25 93 GLN A CA 1
ATOM 692 C C . GLN A 1 93 ? 1.105 -5.510 8.631 1.00 98.25 93 GLN A C 1
ATOM 694 O O . GLN A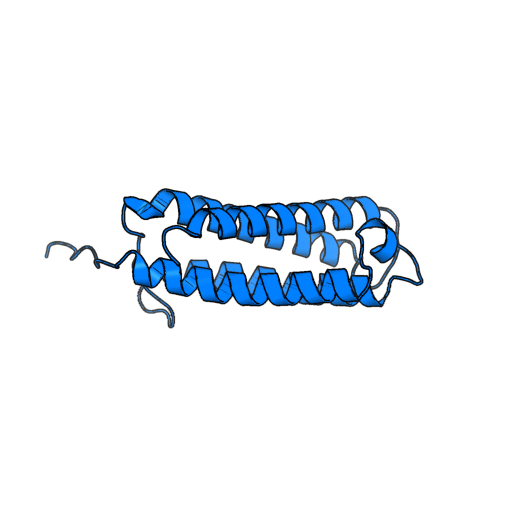 1 93 ? 1.921 -5.251 7.750 1.00 98.25 93 GLN A O 1
ATOM 699 N N . THR A 1 94 ? -0.176 -5.146 8.555 1.00 98.44 94 THR A N 1
ATOM 700 C CA . THR A 1 94 ? -0.748 -4.444 7.394 1.00 98.44 94 THR A CA 1
ATOM 701 C C . THR A 1 94 ? -0.124 -3.065 7.224 1.00 98.44 94 THR A C 1
ATOM 703 O O . THR A 1 94 ? 0.260 -2.691 6.120 1.00 98.44 94 THR A O 1
ATOM 706 N N . LYS A 1 95 ? 0.065 -2.342 8.331 1.00 98.25 95 LYS A N 1
ATOM 707 C CA . LYS A 1 95 ? 0.749 -1.053 8.347 1.00 98.25 95 LYS A CA 1
ATOM 708 C C . LYS A 1 95 ? 2.197 -1.166 7.872 1.00 98.25 95 LYS A C 1
ATOM 710 O O . LYS A 1 95 ? 2.606 -0.411 7.001 1.00 98.25 95 LYS A O 1
ATOM 715 N N . THR A 1 96 ? 2.966 -2.129 8.382 1.00 98.50 96 THR A N 1
ATOM 716 C CA . THR A 1 96 ? 4.354 -2.347 7.939 1.00 98.50 96 THR A CA 1
ATOM 717 C C . THR A 1 96 ? 4.443 -2.736 6.461 1.00 98.50 96 THR A C 1
ATOM 719 O O . THR A 1 96 ? 5.380 -2.323 5.770 1.00 98.50 96 THR A O 1
ATOM 722 N N . ALA A 1 97 ? 3.480 -3.513 5.958 1.00 98.62 97 ALA A N 1
ATOM 723 C CA . ALA A 1 97 ? 3.399 -3.831 4.539 1.00 98.62 97 ALA A CA 1
ATOM 724 C C . ALA A 1 97 ? 3.109 -2.571 3.706 1.00 98.62 97 ALA A C 1
ATOM 726 O O . ALA A 1 97 ? 3.841 -2.310 2.757 1.00 98.62 97 ALA A O 1
ATOM 727 N N . ALA A 1 98 ? 2.142 -1.739 4.106 1.00 98.44 98 ALA A N 1
ATOM 728 C CA . ALA A 1 98 ? 1.827 -0.477 3.429 1.00 98.44 98 ALA A CA 1
ATOM 729 C C . ALA A 1 98 ? 3.016 0.504 3.426 1.00 98.44 98 ALA A C 1
ATOM 731 O O . ALA A 1 98 ? 3.374 1.037 2.378 1.00 98.44 98 ALA A O 1
ATOM 732 N N . GLU A 1 99 ? 3.706 0.660 4.560 1.00 98.50 99 GLU A N 1
ATOM 733 C CA . GLU A 1 99 ? 4.934 1.463 4.666 1.00 98.50 99 GLU A CA 1
ATOM 734 C C . GLU A 1 99 ? 6.054 0.925 3.758 1.00 98.50 99 GLU A C 1
ATOM 736 O O . GLU A 1 99 ? 6.850 1.689 3.212 1.00 98.50 99 GLU A O 1
ATOM 741 N N . THR A 1 100 ? 6.120 -0.395 3.569 1.00 98.69 100 THR A N 1
ATOM 742 C CA . THR A 1 100 ? 7.064 -1.019 2.634 1.00 98.69 100 THR A CA 1
ATOM 743 C C . THR A 1 100 ? 6.688 -0.731 1.188 1.00 98.69 100 THR A C 1
ATOM 745 O O . THR A 1 100 ? 7.558 -0.304 0.437 1.00 98.69 100 THR A O 1
ATOM 748 N N . VAL A 1 101 ? 5.415 -0.875 0.812 1.00 98.69 101 VAL A N 1
ATOM 749 C CA . VAL A 1 101 ? 4.925 -0.493 -0.521 1.00 98.69 101 VAL A CA 1
ATOM 750 C C . VAL A 1 101 ? 5.258 0.966 -0.813 1.00 98.69 101 VAL A C 1
ATOM 752 O O . VAL A 1 101 ? 5.838 1.250 -1.854 1.00 98.69 101 VAL A O 1
ATOM 755 N N . GLN A 1 102 ? 4.971 1.877 0.120 1.00 98.56 102 GLN A N 1
ATOM 756 C CA . GLN A 1 102 ? 5.281 3.296 -0.043 1.00 98.56 102 GLN A CA 1
ATOM 757 C C . GLN A 1 102 ? 6.782 3.534 -0.246 1.00 98.56 102 GLN A C 1
ATOM 759 O O . GLN A 1 102 ? 7.164 4.241 -1.173 1.00 98.56 102 GLN A O 1
ATOM 764 N N . ARG A 1 103 ? 7.641 2.923 0.577 1.00 98.62 103 ARG A N 1
ATOM 765 C CA . ARG A 1 103 ? 9.097 3.066 0.448 1.00 98.62 103 ARG A CA 1
ATOM 766 C C . ARG A 1 103 ? 9.608 2.571 -0.907 1.00 98.62 103 ARG A C 1
ATOM 768 O O . ARG A 1 103 ? 10.434 3.239 -1.523 1.00 98.62 103 ARG A O 1
ATOM 775 N N . GLU A 1 104 ? 9.149 1.407 -1.366 1.00 98.38 104 GLU A N 1
ATOM 776 C CA . GLU A 1 104 ? 9.570 0.874 -2.667 1.00 98.38 104 GLU A CA 1
ATOM 777 C C . GLU A 1 104 ? 9.002 1.708 -3.830 1.00 98.38 104 GLU A C 1
ATOM 779 O O . GLU A 1 104 ? 9.697 1.911 -4.825 1.00 98.38 104 GLU A O 1
ATOM 784 N N . ALA A 1 105 ? 7.795 2.265 -3.685 1.00 97.75 105 ALA A N 1
ATOM 785 C CA . ALA A 1 105 ? 7.206 3.198 -4.644 1.00 97.75 105 ALA A CA 1
ATOM 786 C C . ALA A 1 105 ? 8.021 4.498 -4.762 1.00 97.75 105 ALA A C 1
ATOM 788 O O . ALA A 1 105 ? 8.320 4.952 -5.865 1.00 97.75 105 ALA A O 1
ATOM 789 N N . GLU A 1 106 ? 8.426 5.074 -3.626 1.00 97.38 106 GLU A N 1
ATOM 790 C CA . GLU A 1 106 ? 9.289 6.258 -3.564 1.00 97.38 106 GLU A CA 1
ATOM 791 C C . GLU A 1 106 ? 10.661 5.978 -4.189 1.00 97.38 106 GLU A C 1
ATOM 793 O O . GLU A 1 106 ? 11.172 6.802 -4.945 1.00 97.38 106 GLU A O 1
ATOM 798 N N . ALA A 1 107 ? 11.249 4.805 -3.932 1.00 97.06 107 ALA A N 1
ATOM 799 C CA . ALA A 1 107 ? 12.509 4.401 -4.551 1.00 97.06 107 ALA A CA 1
ATOM 800 C C . ALA A 1 107 ? 12.375 4.215 -6.073 1.00 97.06 107 ALA A C 1
ATOM 802 O O . ALA A 1 107 ? 13.259 4.626 -6.827 1.00 97.06 107 ALA A O 1
ATOM 803 N N . TRP A 1 108 ? 11.269 3.621 -6.529 1.00 96.62 108 TRP A N 1
ATOM 804 C CA . TRP A 1 108 ? 10.960 3.443 -7.946 1.00 96.62 108 TRP A CA 1
ATOM 805 C C . TRP A 1 108 ? 10.785 4.783 -8.673 1.00 96.62 108 TRP A C 1
ATOM 807 O O . TRP A 1 108 ? 11.380 4.986 -9.736 1.00 96.62 108 TRP A O 1
ATOM 817 N N . ASP A 1 109 ? 10.041 5.724 -8.087 1.00 94.19 109 ASP A N 1
ATOM 818 C CA . ASP A 1 109 ? 9.846 7.054 -8.672 1.00 94.19 109 ASP A CA 1
ATOM 819 C C . ASP A 1 109 ? 11.126 7.905 -8.618 1.00 94.19 109 ASP A C 1
ATOM 821 O O . ASP A 1 109 ? 11.516 8.496 -9.625 1.00 94.19 109 ASP A O 1
ATOM 825 N N . ALA A 1 110 ? 11.862 7.882 -7.499 1.00 93.88 110 ALA A N 1
ATOM 826 C CA . ALA A 1 110 ? 13.157 8.558 -7.370 1.00 93.88 110 ALA A CA 1
ATOM 827 C C . ALA A 1 110 ? 14.213 8.010 -8.346 1.00 93.88 110 ALA A C 1
ATOM 829 O O . ALA A 1 110 ? 15.098 8.747 -8.784 1.00 93.88 110 ALA A O 1
ATOM 830 N N . GLY A 1 111 ? 14.106 6.731 -8.721 1.00 92.06 111 GLY A N 1
ATOM 831 C CA . GLY A 1 111 ? 14.893 6.112 -9.788 1.00 92.06 111 GLY A CA 1
ATOM 832 C C . GLY A 1 111 ? 14.505 6.560 -11.203 1.00 92.06 111 GLY A C 1
ATOM 833 O O . GLY A 1 111 ? 15.156 6.159 -12.165 1.00 92.06 111 GLY A O 1
ATOM 834 N N . GLY A 1 112 ? 13.460 7.380 -11.360 1.00 91.25 112 GLY A N 1
ATOM 835 C CA . GLY A 1 112 ? 12.959 7.853 -12.651 1.00 91.25 112 GLY A CA 1
ATOM 836 C C . GLY A 1 112 ? 12.218 6.782 -13.455 1.00 91.25 112 GLY A C 1
ATOM 837 O O . GLY A 1 112 ? 12.065 6.918 -14.673 1.00 91.25 112 GLY A O 1
ATOM 838 N N . CYS A 1 113 ? 11.763 5.706 -12.809 1.00 92.44 113 CYS A N 1
ATOM 839 C CA . CYS A 1 113 ? 11.166 4.555 -13.489 1.00 92.44 113 CYS A CA 1
ATOM 840 C C . CYS A 1 113 ? 9.720 4.788 -13.944 1.00 92.44 113 CYS A C 1
ATOM 842 O O . CYS A 1 113 ? 9.215 4.055 -14.794 1.00 92.44 113 CYS A O 1
ATOM 844 N N . SER A 1 114 ? 9.087 5.860 -13.460 1.00 87.25 114 SER A N 1
ATOM 845 C CA . SER A 1 114 ? 7.800 6.362 -13.951 1.00 87.25 114 SER A CA 1
ATOM 846 C C . SER A 1 114 ? 7.885 6.931 -15.369 1.00 87.25 114 SER A C 1
ATOM 848 O O . SER A 1 114 ? 6.927 6.846 -16.139 1.00 87.25 114 SER A O 1
ATOM 850 N N . THR A 1 115 ? 9.046 7.463 -15.757 1.00 84.31 115 THR A N 1
ATOM 851 C CA . THR A 1 115 ? 9.230 8.184 -17.028 1.00 84.31 115 THR A CA 1
ATOM 852 C C . THR A 1 115 ? 10.263 7.551 -17.955 1.00 84.31 115 THR A C 1
ATOM 854 O O . THR A 1 115 ? 10.297 7.871 -19.144 1.00 84.31 115 THR A O 1
ATOM 857 N N . THR A 1 116 ? 11.084 6.629 -17.452 1.00 79.75 116 THR A N 1
ATOM 858 C CA . THR A 1 116 ? 12.170 6.001 -18.210 1.00 79.75 116 THR A CA 1
ATOM 859 C C . THR A 1 116 ? 12.187 4.483 -18.040 1.00 79.75 116 THR A C 1
ATOM 861 O O . THR A 1 116 ? 11.572 3.923 -17.139 1.00 79.75 116 THR A O 1
ATOM 864 N N . THR A 1 117 ? 12.924 3.804 -18.918 1.00 78.62 117 THR A N 1
ATOM 865 C CA . THR A 1 117 ? 13.234 2.368 -18.819 1.00 78.62 117 THR A CA 1
ATOM 866 C C . THR A 1 117 ? 14.722 2.154 -18.506 1.00 78.62 117 THR A C 1
ATOM 868 O O . THR A 1 117 ? 15.346 1.247 -19.054 1.00 78.62 117 THR A O 1
ATOM 871 N N . GLY A 1 118 ? 15.323 3.068 -17.734 1.00 69.81 118 GLY A N 1
ATOM 872 C CA . GLY A 1 118 ? 16.769 3.140 -17.505 1.00 69.81 118 GLY A CA 1
ATOM 873 C C . GLY A 1 118 ? 17.353 1.988 -16.678 1.00 69.81 118 GLY A C 1
ATOM 874 O O . GLY A 1 118 ? 16.637 1.124 -16.162 1.00 69.81 118 GLY A O 1
ATOM 875 N N . GLU A 1 119 ? 18.684 1.981 -16.544 1.00 74.50 119 GLU A N 1
ATOM 876 C CA . GLU A 1 119 ? 19.400 1.007 -15.711 1.00 74.50 119 GLU A CA 1
ATOM 877 C C . GLU A 1 119 ? 18.889 1.042 -14.261 1.00 74.50 119 GLU A C 1
ATOM 879 O O . GLU A 1 119 ? 18.741 2.103 -13.663 1.00 74.50 119 GLU A O 1
ATOM 884 N N . GLY A 1 120 ? 18.605 -0.132 -13.691 1.00 84.56 120 GLY A N 1
ATOM 885 C CA . GLY A 1 120 ? 18.102 -0.274 -12.318 1.00 84.56 120 GLY A CA 1
ATOM 886 C C . GLY A 1 120 ? 16.576 -0.296 -12.178 1.00 84.56 120 GLY A C 1
ATOM 887 O O . GLY A 1 120 ? 16.080 -0.834 -11.186 1.00 84.56 120 GLY A O 1
ATOM 888 N N . CYS A 1 121 ? 15.818 0.157 -13.187 1.00 92.12 121 CYS A N 1
ATOM 889 C CA . CYS A 1 121 ? 14.355 0.158 -13.105 1.00 92.12 121 CYS A CA 1
ATOM 890 C C . CYS A 1 121 ? 13.739 -1.233 -13.042 1.00 92.12 121 CYS A C 1
ATOM 892 O O . CYS A 1 121 ? 12.695 -1.395 -12.416 1.00 92.12 121 CYS A O 1
ATOM 894 N N . ALA A 1 122 ? 14.389 -2.250 -13.612 1.00 93.19 122 ALA A N 1
ATOM 895 C CA . ALA A 1 122 ? 13.952 -3.631 -13.442 1.00 93.19 122 ALA A CA 1
ATOM 896 C C . ALA A 1 122 ? 13.900 -4.012 -11.958 1.00 93.19 122 ALA A C 1
ATOM 898 O O . ALA A 1 122 ? 12.827 -4.308 -11.441 1.00 93.19 122 ALA A O 1
ATOM 899 N N . SER A 1 123 ? 15.027 -3.922 -11.252 1.00 95.50 123 SER A N 1
ATOM 900 C CA . SER A 1 123 ? 15.114 -4.288 -9.836 1.00 95.50 123 SER A CA 1
ATOM 901 C C . SER A 1 123 ? 14.136 -3.505 -8.958 1.00 95.50 123 SER A C 1
ATOM 903 O O . SER A 1 123 ? 13.476 -4.108 -8.116 1.00 95.50 123 SER A O 1
ATOM 905 N N . LEU A 1 124 ? 14.004 -2.191 -9.180 1.00 97.31 124 LEU A N 1
ATOM 906 C CA . LEU A 1 124 ? 13.061 -1.348 -8.436 1.00 97.31 124 LEU A CA 1
ATOM 907 C C . LEU A 1 124 ? 11.605 -1.736 -8.714 1.00 97.31 124 LEU A C 1
ATOM 909 O O . LEU A 1 124 ? 10.808 -1.838 -7.789 1.00 97.31 124 LEU A O 1
ATOM 913 N N . THR A 1 125 ? 11.265 -2.022 -9.973 1.00 96.62 125 THR A N 1
ATOM 914 C CA . THR A 1 125 ? 9.908 -2.442 -10.348 1.00 96.62 125 THR A CA 1
ATOM 915 C C . THR A 1 125 ? 9.549 -3.786 -9.713 1.00 96.62 125 THR A C 1
ATOM 917 O O . THR A 1 125 ? 8.459 -3.938 -9.174 1.00 96.62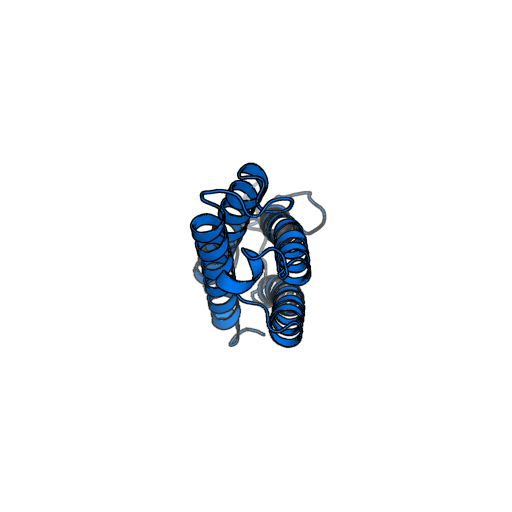 125 THR A O 1
ATOM 920 N N . PHE A 1 126 ? 10.474 -4.753 -9.715 1.00 96.75 126 PHE A N 1
ATOM 921 C CA . PHE A 1 126 ? 10.268 -6.041 -9.046 1.00 96.75 126 PHE A CA 1
ATOM 922 C C . PHE A 1 126 ? 10.145 -5.905 -7.522 1.00 96.75 126 PHE A C 1
ATOM 924 O O . PHE A 1 126 ? 9.363 -6.630 -6.910 1.00 96.75 126 PHE A O 1
ATOM 931 N N . ALA A 1 127 ? 10.917 -5.014 -6.894 1.00 98.06 127 ALA A N 1
ATOM 932 C CA . ALA A 1 127 ? 10.810 -4.759 -5.458 1.00 98.06 127 ALA A CA 1
ATOM 933 C C . ALA A 1 127 ? 9.450 -4.147 -5.097 1.00 98.06 127 ALA A C 1
ATOM 935 O O . ALA A 1 127 ? 8.813 -4.593 -4.142 1.00 98.06 127 ALA A O 1
ATOM 936 N N . PHE A 1 128 ? 8.986 -3.188 -5.900 1.00 98.25 128 PHE A N 1
ATOM 937 C CA . PHE A 1 128 ? 7.700 -2.534 -5.706 1.00 98.25 128 PHE A CA 1
ATOM 938 C C . PHE A 1 128 ? 6.524 -3.506 -5.886 1.00 98.25 128 PHE A C 1
ATOM 940 O O . PHE A 1 128 ? 5.707 -3.646 -4.979 1.00 98.25 128 PHE A O 1
ATOM 947 N N . ASP A 1 129 ? 6.491 -4.261 -6.985 1.00 97.81 129 ASP A N 1
ATOM 948 C CA . ASP A 1 129 ? 5.469 -5.288 -7.240 1.00 97.81 129 ASP A CA 1
ATOM 949 C C . ASP A 1 129 ? 5.405 -6.342 -6.123 1.00 97.81 129 ASP A C 1
ATOM 951 O O . ASP A 1 129 ? 4.336 -6.665 -5.601 1.00 97.81 129 ASP A O 1
ATOM 955 N N . ARG A 1 130 ? 6.569 -6.809 -5.654 1.00 98.25 130 ARG A N 1
ATOM 956 C CA . ARG A 1 130 ? 6.641 -7.733 -4.518 1.00 98.25 130 ARG A CA 1
ATOM 957 C C . ARG A 1 130 ? 6.040 -7.135 -3.250 1.00 98.25 130 ARG A C 1
ATOM 959 O O . ARG A 1 130 ? 5.320 -7.837 -2.542 1.00 98.25 130 ARG A O 1
ATOM 966 N N . ALA A 1 131 ? 6.344 -5.872 -2.955 1.00 98.69 131 ALA A N 1
ATOM 967 C CA . ALA A 1 131 ? 5.793 -5.188 -1.794 1.00 98.69 131 ALA A CA 1
ATOM 968 C C . ALA A 1 131 ? 4.261 -5.105 -1.880 1.00 98.69 131 ALA A C 1
ATOM 970 O O . ALA A 1 131 ? 3.591 -5.362 -0.880 1.00 98.69 131 ALA A O 1
ATOM 971 N N . ILE A 1 132 ? 3.706 -4.811 -3.064 1.00 98.56 132 ILE A N 1
ATOM 972 C CA . ILE A 1 132 ? 2.251 -4.798 -3.288 1.00 98.56 132 ILE A CA 1
ATOM 973 C C . ILE A 1 132 ? 1.663 -6.191 -3.028 1.00 98.56 132 ILE A C 1
ATOM 975 O O . ILE A 1 132 ? 0.675 -6.326 -2.304 1.00 98.56 132 ILE A O 1
ATOM 979 N N . GLY A 1 133 ? 2.310 -7.247 -3.529 1.00 98.19 133 GLY A N 1
ATOM 980 C CA . GLY A 1 133 ? 1.905 -8.626 -3.257 1.00 98.19 133 GLY A CA 1
ATOM 981 C C . GLY A 1 133 ? 1.929 -8.991 -1.766 1.00 98.19 133 GLY A C 1
ATOM 982 O O . GLY A 1 133 ? 1.064 -9.727 -1.290 1.00 98.19 133 GLY A O 1
ATOM 983 N N . ASP A 1 134 ? 2.888 -8.473 -0.998 1.00 98.44 134 ASP A N 1
ATOM 984 C CA . ASP A 1 134 ? 2.950 -8.687 0.451 1.00 98.44 134 ASP A CA 1
ATOM 985 C C . ASP A 1 134 ? 1.878 -7.883 1.210 1.00 98.44 134 ASP A C 1
ATOM 987 O O . ASP A 1 134 ? 1.296 -8.403 2.166 1.00 98.44 134 ASP A O 1
ATOM 991 N N . LEU A 1 135 ? 1.534 -6.675 0.749 1.00 98.56 135 LEU A N 1
ATOM 992 C CA . LEU A 1 135 ? 0.385 -5.916 1.257 1.00 98.56 135 LEU A CA 1
ATOM 993 C C . LEU A 1 135 ? -0.940 -6.641 0.981 1.00 98.56 135 LEU A C 1
ATOM 995 O O . LEU A 1 135 ? -1.755 -6.783 1.892 1.00 98.56 135 LEU A O 1
ATOM 999 N N . SER A 1 136 ? -1.126 -7.185 -0.224 1.00 97.94 136 SER A N 1
ATOM 1000 C CA . SER A 1 136 ? -2.307 -7.989 -0.564 1.00 97.94 136 SER A CA 1
ATOM 1001 C C . SER A 1 136 ? -2.468 -9.195 0.374 1.00 97.94 136 SER A C 1
ATOM 1003 O O . SER A 1 136 ? -3.547 -9.427 0.927 1.00 97.94 136 SER A O 1
ATOM 1005 N N . LYS A 1 137 ? -1.377 -9.916 0.678 1.00 97.88 137 LYS A N 1
ATOM 1006 C CA . LYS A 1 137 ? -1.398 -11.003 1.679 1.00 97.88 137 LYS A CA 1
ATOM 1007 C C . LYS A 1 137 ? -1.757 -10.503 3.077 1.00 97.88 137 LYS A C 1
ATOM 1009 O O . LYS A 1 137 ? -2.479 -11.195 3.794 1.00 97.88 137 LYS A O 1
ATOM 1014 N N . ALA A 1 138 ? -1.265 -9.329 3.474 1.00 98.00 138 ALA A N 1
ATOM 1015 C CA . ALA A 1 138 ? -1.617 -8.740 4.762 1.00 98.00 138 ALA A CA 1
ATOM 1016 C C . ALA A 1 138 ? -3.124 -8.450 4.843 1.00 98.00 138 ALA A C 1
ATOM 1018 O O . ALA A 1 138 ? -3.745 -8.790 5.849 1.00 98.00 138 ALA A O 1
ATOM 1019 N N . PHE A 1 139 ? -3.736 -7.940 3.767 1.00 97.94 139 PHE A N 1
ATOM 1020 C CA . PHE A 1 139 ? -5.188 -7.761 3.686 1.00 97.94 139 PHE A CA 1
ATOM 1021 C C . PHE A 1 139 ? -5.966 -9.079 3.771 1.00 97.94 139 PHE A C 1
ATOM 1023 O O . PHE A 1 139 ? -6.984 -9.137 4.458 1.00 97.94 139 PHE A O 1
ATOM 1030 N N . VAL A 1 140 ? -5.485 -10.161 3.152 1.00 96.62 140 VAL A N 1
ATOM 1031 C CA . VAL A 1 140 ? -6.104 -11.498 3.284 1.00 96.62 140 VAL A CA 1
ATOM 1032 C C . VAL A 1 140 ? -6.116 -11.984 4.741 1.00 96.62 140 VAL A C 1
ATOM 1034 O O . VAL A 1 140 ? -7.054 -12.656 5.164 1.00 96.62 140 VAL A O 1
ATOM 1037 N N . GLY A 1 141 ? -5.128 -11.598 5.556 1.00 96.56 141 GLY A N 1
ATOM 1038 C CA . GLY A 1 141 ? -5.101 -11.920 6.989 1.00 96.56 141 GLY A CA 1
ATOM 1039 C C . GLY A 1 141 ? -6.314 -11.405 7.778 1.00 96.56 141 GLY A C 1
ATOM 1040 O O . GLY A 1 141 ? -6.614 -11.921 8.854 1.00 96.56 141 GLY A O 1
ATOM 1041 N N . TRP A 1 142 ? -7.040 -10.426 7.236 1.00 97.56 142 TRP A N 1
ATOM 1042 C CA . TRP A 1 142 ? -8.227 -9.839 7.851 1.00 97.56 142 TRP A CA 1
ATOM 1043 C C . TRP A 1 142 ? -9.548 -10.500 7.448 1.00 97.56 142 TRP A C 1
ATOM 1045 O O . TRP A 1 142 ? -10.575 -10.141 8.017 1.00 97.56 142 TRP A O 1
ATOM 1055 N N . SER A 1 143 ? -9.553 -11.470 6.525 1.00 95.31 143 SER A N 1
ATOM 1056 C CA . SER A 1 143 ? -10.782 -12.133 6.057 1.00 95.31 143 SER A CA 1
ATOM 1057 C C . SER A 1 143 ? -11.719 -12.658 7.160 1.00 95.31 143 SER A C 1
ATOM 1059 O O . SER A 1 143 ? -12.921 -12.604 6.950 1.00 95.31 143 SER A O 1
ATOM 1061 N N . PRO A 1 144 ? -11.259 -13.130 8.338 1.00 96.62 144 PRO A N 1
ATOM 1062 C CA . PRO A 1 144 ? -12.173 -13.533 9.416 1.00 96.62 144 PRO A CA 1
ATOM 1063 C C . PRO A 1 144 ? -12.989 -12.390 10.048 1.00 96.62 144 PRO A C 1
ATOM 1065 O O . PRO A 1 144 ? -13.908 -12.663 10.818 1.00 96.62 144 PRO A O 1
ATOM 1068 N N . TYR A 1 145 ? -12.628 -11.133 9.778 1.00 94.00 145 TYR A N 1
ATOM 1069 C CA . TYR A 1 145 ? -13.214 -9.935 10.389 1.00 94.00 145 TYR A CA 1
ATOM 1070 C C . TYR A 1 145 ? -13.987 -9.053 9.398 1.00 94.00 145 TYR A C 1
ATOM 1072 O O . TYR A 1 145 ? -14.556 -8.044 9.823 1.00 94.00 145 TYR A O 1
ATOM 1080 N N . MET A 1 146 ? -13.975 -9.406 8.107 1.00 90.19 146 MET A N 1
ATOM 1081 C CA . MET A 1 146 ? -14.695 -8.736 7.015 1.00 90.19 146 MET A CA 1
ATOM 1082 C C . MET A 1 146 ? -15.879 -9.587 6.565 1.00 90.19 146 MET A C 1
ATOM 1084 O O . MET A 1 146 ? -16.955 -8.996 6.335 1.00 90.19 146 MET A O 1
#

Radius of gyration: 16.98 Å; chains: 1; bounding box: 35×28×60 Å

pLDDT: mean 93.17, std 10.69, range [38.84, 98.69]